Protein AF-A0A933JLF8-F1 (afdb_monomer_lite)

Secondary structure (DSSP, 8-state):
-PPPP------HHHHHHHHHHHHTTSSSSHHHHHHHHHHHHHHHHHHHHHHHHHHHHHHHHH----HHHHHHHHHHHHHT-----PPP------

Sequence (94 aa):
MSKHRLSASVDVELFRAAERAVEEGLAENISGWINAAMRRQVEHDQRMRALDESLATYEADHGEITAEDMEAASKRARSRAIVVRGGAPQLGSS

Foldseek 3Di:
DDDDDDDDDDDPVVVVVLVVCCVVVVAVHSVRVVVVVVVVVVVVVVVVVVVVVVQVVVCVVPNHCDPVNVVVVVVVCVVPDDDDDDDDDPPDDD

pLDDT: mean 86.87, std 14.48, range [42.75, 98.12]

Radius of gyration: 23.77 Å; chains: 1; bounding box: 54×52×48 Å

Structure (mmCIF, N/CA/C/O backbone):
data_AF-A0A933JLF8-F1
#
_entry.id   AF-A0A933JLF8-F1
#
loop_
_atom_site.group_PDB
_atom_site.id
_atom_site.type_symbol
_atom_site.label_atom_id
_atom_site.label_alt_id
_atom_site.label_comp_id
_atom_site.label_asym_id
_atom_site.label_entity_id
_atom_site.label_seq_id
_atom_site.pdbx_PDB_ins_code
_atom_site.Cartn_x
_atom_site.Cartn_y
_atom_site.Cartn_z
_atom_site.occupancy
_atom_site.B_iso_or_equiv
_atom_site.auth_seq_id
_atom_site.auth_comp_id
_atom_site.auth_asym_id
_atom_site.auth_atom_id
_atom_site.pdbx_PDB_model_num
ATOM 1 N N . MET A 1 1 ? -5.556 -22.551 9.451 1.00 52.47 1 MET A N 1
ATOM 2 C CA . MET A 1 1 ? -4.313 -21.764 9.298 1.00 52.47 1 MET A CA 1
ATOM 3 C C . MET A 1 1 ? -3.741 -21.472 10.669 1.00 52.47 1 MET A C 1
ATOM 5 O O . MET A 1 1 ? -4.472 -20.972 11.518 1.00 52.47 1 MET A O 1
ATOM 9 N N . SER A 1 2 ? -2.477 -21.814 10.899 1.00 81.00 2 SER A N 1
ATOM 10 C CA . SER A 1 2 ? -1.754 -21.456 12.120 1.00 81.00 2 SER A CA 1
ATOM 11 C C . SER A 1 2 ? -1.446 -19.959 12.117 1.00 81.00 2 SER A C 1
ATOM 13 O O . SER A 1 2 ? -0.977 -19.415 11.120 1.00 81.00 2 SER A O 1
ATOM 15 N N . LYS A 1 3 ? -1.733 -19.281 13.228 1.00 82.31 3 LYS A N 1
ATOM 16 C CA . LYS A 1 3 ? -1.313 -17.894 13.451 1.00 82.31 3 LYS A CA 1
ATOM 17 C C . LYS A 1 3 ? -0.003 -17.922 14.233 1.00 82.31 3 LYS A C 1
ATOM 19 O O . LYS A 1 3 ? 0.080 -18.604 15.252 1.00 82.31 3 LYS A O 1
ATOM 24 N N . HIS A 1 4 ? 0.998 -17.184 13.768 1.00 89.62 4 HIS A N 1
ATOM 25 C CA . HIS A 1 4 ? 2.248 -16.980 14.500 1.00 89.62 4 HIS A CA 1
ATOM 26 C C . HIS A 1 4 ? 2.180 -15.664 15.275 1.00 89.62 4 HIS A C 1
ATOM 28 O O . HIS A 1 4 ? 1.624 -14.681 14.786 1.00 89.62 4 HIS A O 1
ATOM 34 N N . ARG A 1 5 ? 2.731 -15.641 16.494 1.00 91.00 5 ARG A N 1
ATOM 35 C CA . ARG A 1 5 ? 2.810 -14.413 17.288 1.00 91.00 5 ARG A CA 1
ATOM 36 C C . ARG A 1 5 ? 3.953 -13.551 16.763 1.00 91.00 5 ARG A C 1
ATOM 38 O O . ARG A 1 5 ? 5.095 -13.998 16.747 1.00 91.00 5 ARG A O 1
ATOM 45 N N . LEU A 1 6 ? 3.630 -12.322 16.384 1.00 87.94 6 LEU A N 1
ATOM 46 C CA . LEU A 1 6 ? 4.589 -11.305 15.970 1.00 87.94 6 LEU A CA 1
ATOM 47 C C . LEU A 1 6 ? 4.720 -10.260 17.083 1.00 87.94 6 LEU A C 1
ATOM 49 O O . LEU A 1 6 ? 3.713 -9.812 17.626 1.00 87.94 6 LEU A O 1
ATOM 53 N N . SER A 1 7 ? 5.952 -9.883 17.422 1.00 92.31 7 SER A N 1
ATOM 54 C CA . SER A 1 7 ? 6.244 -8.709 18.246 1.00 92.31 7 SER A CA 1
ATOM 55 C C . SER A 1 7 ? 7.020 -7.726 17.381 1.00 92.31 7 SER A C 1
ATOM 57 O O . SER A 1 7 ? 8.034 -8.096 16.794 1.00 92.31 7 SER A O 1
ATOM 59 N N . ALA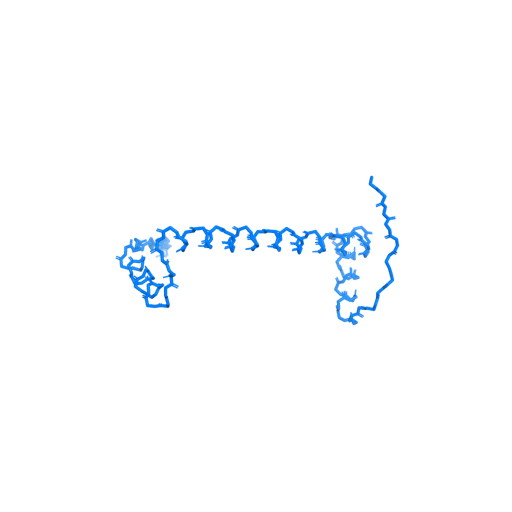 A 1 8 ? 6.499 -6.511 1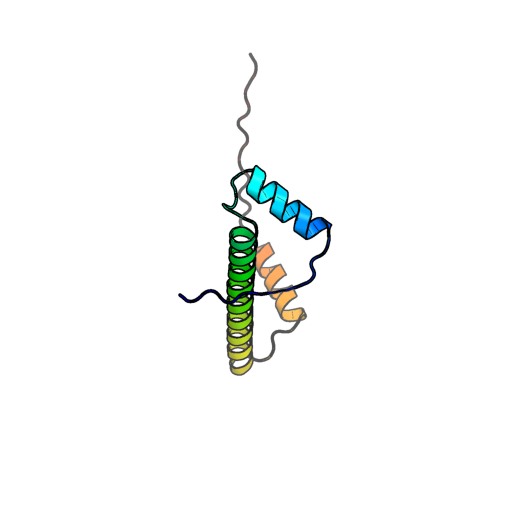7.253 1.00 90.25 8 ALA A N 1
ATOM 60 C CA . ALA A 1 8 ? 7.078 -5.453 16.443 1.00 90.25 8 ALA A CA 1
ATOM 61 C C . ALA A 1 8 ? 6.761 -4.098 17.079 1.00 90.25 8 ALA A C 1
ATOM 63 O O . ALA A 1 8 ? 5.697 -3.926 17.678 1.00 90.25 8 ALA A O 1
ATOM 64 N N . SER A 1 9 ? 7.680 -3.149 16.931 1.00 95.88 9 SER A N 1
ATOM 65 C CA . SER A 1 9 ? 7.421 -1.747 17.251 1.00 95.88 9 SER A CA 1
ATOM 66 C C . SER A 1 9 ? 6.647 -1.108 16.105 1.00 95.88 9 SER A C 1
ATOM 68 O O . SER A 1 9 ? 6.950 -1.352 14.938 1.00 95.88 9 SER A O 1
ATOM 70 N N . VAL A 1 10 ? 5.659 -0.288 16.442 1.00 94.38 10 VAL A N 1
ATOM 71 C CA . VAL A 1 10 ? 4.858 0.474 15.481 1.00 94.38 10 VAL A CA 1
ATOM 72 C C . VAL A 1 10 ? 4.851 1.937 15.889 1.00 94.38 10 VAL A C 1
ATOM 74 O O . VAL A 1 10 ? 4.928 2.251 17.080 1.00 94.38 10 VAL A O 1
ATOM 77 N N . ASP A 1 11 ? 4.742 2.827 14.909 1.00 97.69 11 ASP A N 1
ATOM 78 C CA . ASP A 1 11 ? 4.594 4.250 15.183 1.00 97.69 11 ASP A CA 1
ATOM 79 C C . ASP A 1 11 ? 3.301 4.518 15.957 1.00 97.69 11 ASP A C 1
ATOM 81 O O . ASP A 1 11 ? 2.260 3.900 15.709 1.00 97.69 11 ASP A O 1
ATOM 85 N N . VAL A 1 12 ? 3.355 5.487 16.873 1.00 97.75 12 VAL A N 1
ATOM 86 C CA . VAL A 1 12 ? 2.216 5.848 17.733 1.00 97.75 12 VAL A CA 1
ATOM 87 C C . VAL A 1 12 ? 0.967 6.208 16.923 1.00 97.75 12 VAL A C 1
ATOM 89 O O . VAL A 1 12 ? -0.142 5.824 17.286 1.00 97.75 12 VAL A O 1
ATOM 92 N N . GLU A 1 13 ? 1.138 6.882 15.787 1.00 97.81 13 GLU A N 1
ATOM 93 C CA . GLU A 1 13 ? 0.021 7.291 14.933 1.00 97.81 13 GLU A CA 1
ATOM 94 C C . GLU A 1 13 ? -0.626 6.106 14.207 1.00 97.81 13 GLU A C 1
ATOM 96 O O . GLU A 1 13 ? -1.848 6.075 14.045 1.00 97.81 13 GLU A O 1
ATOM 101 N N . LEU A 1 14 ? 0.162 5.090 13.836 1.00 96.38 14 LEU A N 1
ATOM 102 C CA . LEU A 1 14 ? -0.363 3.849 13.263 1.00 96.38 14 LEU A CA 1
ATOM 103 C C . LEU A 1 14 ? -1.124 3.040 14.311 1.00 96.38 14 LEU A C 1
ATOM 105 O O . LEU A 1 14 ? -2.195 2.511 14.017 1.00 96.38 14 LEU A O 1
ATOM 109 N N . PHE A 1 15 ? -0.607 2.980 15.541 1.00 96.81 15 PHE A N 1
ATOM 110 C CA . PHE A 1 15 ? -1.298 2.312 16.639 1.00 96.81 15 PHE A CA 1
ATOM 111 C C . PHE A 1 15 ? -2.650 2.973 16.936 1.00 96.81 15 PHE A C 1
ATOM 113 O O . PHE A 1 15 ? -3.672 2.293 16.955 1.00 96.81 15 PHE A O 1
ATOM 120 N N . ARG A 1 16 ? -2.684 4.309 17.031 1.00 97.88 16 ARG A N 1
ATOM 121 C CA . ARG A 1 16 ? -3.927 5.083 17.198 1.00 97.88 16 ARG A CA 1
ATOM 122 C C . ARG A 1 16 ? -4.914 4.879 16.051 1.00 97.88 16 ARG A C 1
ATOM 124 O O . ARG A 1 16 ? -6.120 4.837 16.271 1.00 97.88 16 ARG A O 1
ATOM 131 N N . ALA A 1 17 ? -4.428 4.765 14.815 1.00 97.38 17 ALA A N 1
ATOM 132 C CA . ALA A 1 17 ? -5.285 4.461 13.672 1.00 97.38 17 ALA A CA 1
ATOM 133 C C . ALA A 1 17 ? -5.914 3.063 13.778 1.00 97.38 17 ALA A C 1
ATOM 135 O O . ALA A 1 17 ? -7.085 2.901 13.435 1.00 97.38 17 ALA A O 1
ATOM 136 N N . ALA A 1 18 ? -5.168 2.079 14.285 1.00 96.50 18 ALA A N 1
ATOM 137 C CA . ALA A 1 18 ? -5.689 0.742 14.538 1.00 96.50 18 ALA A CA 1
ATOM 138 C C . ALA A 1 18 ? -6.734 0.736 15.665 1.00 96.50 18 ALA A C 1
ATOM 140 O O . ALA A 1 18 ? -7.760 0.078 15.519 1.00 96.50 18 ALA A O 1
ATOM 141 N N . GLU A 1 19 ? -6.507 1.483 16.751 1.00 98.06 19 GLU A N 1
ATOM 142 C CA . GLU A 1 19 ? -7.482 1.639 17.841 1.00 98.06 19 GLU A CA 1
ATOM 143 C C . GLU A 1 19 ? -8.799 2.232 17.330 1.00 98.06 19 GLU A C 1
ATOM 145 O O . GLU A 1 19 ? -9.844 1.602 17.483 1.00 98.06 19 GLU A O 1
ATOM 150 N N . ARG A 1 20 ? -8.743 3.362 16.610 1.00 98.12 20 ARG A N 1
ATOM 151 C CA . ARG A 1 20 ? -9.936 3.978 16.004 1.00 98.12 20 ARG A CA 1
ATOM 152 C C . ARG A 1 20 ? -10.682 3.020 15.082 1.00 98.12 20 ARG A C 1
ATOM 154 O O . ARG A 1 20 ? -11.899 2.930 15.143 1.00 98.12 20 ARG A O 1
ATOM 161 N N . ALA A 1 21 ? -9.966 2.260 14.253 1.00 97.44 21 ALA A N 1
ATOM 162 C CA . ALA A 1 21 ? -10.601 1.297 13.356 1.00 97.44 21 ALA A CA 1
ATOM 163 C C . ALA A 1 21 ? -11.345 0.178 14.109 1.00 97.44 21 ALA A C 1
ATOM 165 O O . ALA A 1 21 ? -12.332 -0.351 13.600 1.00 97.44 21 ALA A O 1
ATOM 166 N N . VAL A 1 22 ? -10.883 -0.195 15.305 1.00 98.12 22 VAL A N 1
ATOM 167 C CA . VAL A 1 22 ? -11.587 -1.154 16.166 1.00 98.12 22 VAL A CA 1
ATOM 168 C C . VAL A 1 22 ? -12.800 -0.504 16.827 1.00 98.12 22 VAL A C 1
ATOM 170 O O . VAL A 1 22 ? -13.874 -1.099 16.829 1.00 98.12 22 VAL A O 1
ATOM 173 N N . GLU A 1 23 ? -12.661 0.722 17.332 1.00 98.06 23 GLU A N 1
ATOM 174 C CA . GLU A 1 23 ? -13.766 1.497 17.916 1.00 98.06 23 GLU A CA 1
ATOM 175 C C . GLU A 1 23 ? -14.899 1.748 16.908 1.00 98.06 23 GLU A C 1
ATOM 177 O O . GLU A 1 23 ? -16.075 1.632 17.245 1.00 98.06 23 GLU A O 1
ATOM 182 N N . GLU A 1 24 ? -14.548 2.021 15.651 1.00 97.81 24 GLU A N 1
ATOM 183 C CA . GLU A 1 24 ? -15.480 2.205 14.534 1.00 97.81 24 GLU A CA 1
ATOM 184 C C . GLU A 1 24 ? -16.071 0.880 14.011 1.00 97.81 24 GLU A C 1
ATOM 186 O O . GLU A 1 24 ? -16.911 0.885 13.111 1.00 97.81 24 GLU A O 1
ATOM 191 N N . GLY A 1 25 ? -15.640 -0.271 14.540 1.00 96.81 25 GLY A N 1
ATOM 192 C CA . GLY A 1 25 ? -16.113 -1.592 14.118 1.00 96.81 25 GLY A CA 1
ATOM 193 C C . GLY A 1 25 ? -15.608 -2.041 12.742 1.00 96.81 25 GLY A C 1
ATOM 194 O O . GLY A 1 25 ? -16.090 -3.037 12.203 1.00 96.81 25 GLY A O 1
ATOM 195 N N . LEU A 1 26 ? -14.619 -1.349 12.167 1.00 94.88 26 LEU A N 1
ATOM 196 C CA . LEU A 1 26 ? -13.979 -1.730 10.901 1.00 94.88 26 LEU A CA 1
ATOM 197 C C . LEU A 1 26 ? -13.095 -2.978 11.051 1.00 94.88 26 LEU A C 1
ATOM 199 O O . LEU A 1 26 ? -12.771 -3.637 10.060 1.00 94.88 26 LEU A O 1
ATOM 203 N N . ALA A 1 27 ? -12.688 -3.301 12.280 1.00 97.00 27 ALA A N 1
ATOM 204 C CA . ALA A 1 27 ? -11.990 -4.529 12.628 1.00 97.00 27 ALA A CA 1
ATOM 205 C C . ALA A 1 27 ? -12.376 -5.005 14.037 1.00 97.00 27 ALA A C 1
ATOM 207 O O . ALA A 1 27 ? -12.537 -4.206 14.948 1.00 97.00 27 A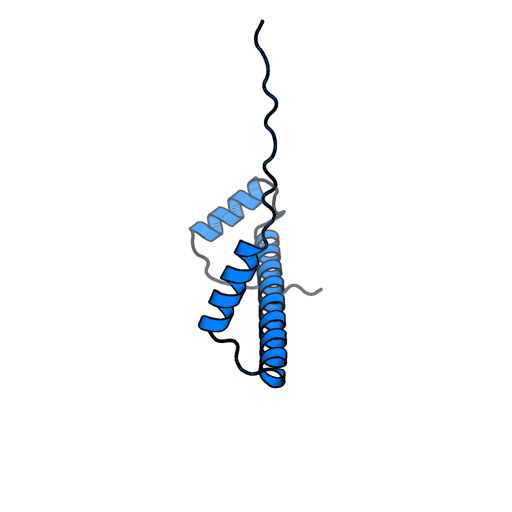LA A O 1
ATOM 208 N N . GLU A 1 28 ? -12.438 -6.321 14.249 1.00 95.69 28 GLU A N 1
ATOM 209 C CA . GLU A 1 28 ? -12.775 -6.903 15.563 1.00 95.69 28 GLU A CA 1
ATOM 210 C C . GLU A 1 28 ? -11.695 -6.666 16.634 1.00 95.69 28 GLU A C 1
ATOM 212 O O . GLU A 1 28 ? -11.961 -6.740 17.829 1.00 95.69 28 GLU A O 1
ATOM 217 N N . ASN A 1 29 ? -10.443 -6.473 16.212 1.00 96.31 29 ASN A N 1
ATOM 218 C CA . ASN A 1 29 ? -9.292 -6.193 17.068 1.00 96.31 29 ASN A CA 1
ATOM 219 C C . ASN A 1 29 ? -8.097 -5.728 16.218 1.00 96.31 29 ASN A C 1
ATOM 221 O O . ASN A 1 29 ? -8.076 -5.894 14.994 1.00 96.31 29 ASN A O 1
ATOM 225 N N . ILE A 1 30 ? -7.054 -5.225 16.886 1.00 95.06 30 ILE A N 1
ATOM 226 C CA . ILE A 1 30 ? -5.824 -4.729 16.249 1.00 95.06 30 ILE A CA 1
ATOM 227 C C . ILE A 1 30 ? -5.149 -5.811 15.394 1.00 95.06 30 ILE A C 1
ATOM 229 O O . ILE A 1 30 ? -4.698 -5.531 14.287 1.00 95.06 30 ILE A O 1
ATOM 233 N N . SER A 1 31 ? -5.114 -7.069 15.851 1.00 93.75 31 SER A N 1
ATOM 234 C CA . SER A 1 31 ? -4.537 -8.160 15.050 1.00 93.75 31 SER A CA 1
ATOM 235 C C . SER A 1 31 ? -5.328 -8.404 13.761 1.00 93.75 31 SER A C 1
ATOM 237 O O . SER A 1 31 ? -4.735 -8.691 12.723 1.00 93.75 31 SER A O 1
ATOM 239 N N . GLY A 1 32 ? -6.656 -8.291 13.798 1.00 94.69 32 GLY A N 1
ATOM 240 C CA . GLY A 1 32 ? -7.513 -8.347 12.615 1.00 94.69 32 GLY A CA 1
ATOM 241 C C . GLY A 1 32 ? -7.205 -7.213 11.640 1.00 94.69 32 GLY A C 1
ATOM 242 O O . GLY A 1 32 ? -7.005 -7.466 10.451 1.00 94.69 32 GLY A O 1
ATOM 243 N N . TRP A 1 33 ? -7.069 -5.990 12.155 1.00 96.38 33 TRP A N 1
ATOM 244 C CA . TRP A 1 33 ? -6.715 -4.813 11.363 1.00 96.38 33 TRP A CA 1
ATOM 245 C C . TRP A 1 33 ? -5.339 -4.950 10.688 1.00 96.38 33 TRP A C 1
ATOM 247 O O . TRP A 1 33 ? -5.231 -4.781 9.472 1.00 96.38 33 TRP A O 1
ATOM 257 N N . ILE A 1 34 ? -4.309 -5.357 11.443 1.00 95.19 34 ILE A N 1
ATOM 258 C CA . ILE A 1 34 ? -2.947 -5.583 10.925 1.00 95.19 34 ILE A CA 1
ATOM 259 C C . ILE A 1 34 ? -2.948 -6.683 9.860 1.00 95.19 34 ILE A C 1
ATOM 261 O O . ILE A 1 34 ? -2.376 -6.501 8.789 1.00 95.19 34 ILE A O 1
ATOM 265 N N . ASN A 1 35 ? -3.624 -7.809 10.107 1.00 94.50 35 ASN A N 1
ATOM 266 C CA . ASN A 1 35 ? -3.695 -8.894 9.125 1.00 94.50 35 ASN A CA 1
ATOM 267 C C . ASN A 1 35 ? -4.366 -8.446 7.819 1.00 94.50 35 ASN A C 1
ATOM 269 O O . ASN A 1 35 ? -3.921 -8.835 6.739 1.00 94.50 35 ASN A O 1
ATOM 273 N N . ALA A 1 36 ? -5.417 -7.625 7.898 1.00 95.19 36 ALA A N 1
ATOM 274 C CA . ALA A 1 36 ? -6.066 -7.069 6.716 1.00 95.19 36 ALA A CA 1
ATOM 275 C C . ALA A 1 36 ? -5.134 -6.113 5.954 1.00 95.19 36 ALA A C 1
ATOM 277 O O . ALA A 1 36 ? -5.055 -6.188 4.729 1.00 95.19 36 ALA A O 1
ATOM 278 N N . ALA A 1 37 ? -4.396 -5.248 6.658 1.00 95.25 37 ALA A N 1
ATOM 279 C CA . ALA A 1 37 ? -3.405 -4.363 6.049 1.00 95.25 37 ALA A CA 1
ATOM 280 C C . ALA A 1 37 ? -2.275 -5.150 5.360 1.00 95.25 37 ALA A C 1
ATOM 282 O O . ALA A 1 37 ? -1.986 -4.909 4.190 1.00 95.25 37 ALA A O 1
ATOM 283 N N . MET A 1 38 ? -1.704 -6.151 6.037 1.00 95.25 38 MET A N 1
ATOM 284 C CA . MET A 1 38 ? -0.657 -7.007 5.470 1.00 95.25 38 MET A CA 1
ATOM 285 C C . MET A 1 38 ? -1.144 -7.773 4.240 1.00 95.25 38 MET A C 1
ATOM 287 O O . MET A 1 38 ? -0.410 -7.892 3.265 1.00 95.25 38 MET A O 1
ATOM 291 N N . ARG A 1 39 ? -2.389 -8.263 4.248 1.00 95.88 39 ARG A N 1
ATOM 292 C CA . ARG A 1 39 ? -2.963 -8.938 3.079 1.00 95.88 39 ARG A CA 1
ATOM 293 C C . ARG A 1 39 ? -3.065 -8.002 1.877 1.00 95.88 39 ARG A C 1
ATOM 295 O O . ARG A 1 39 ? -2.625 -8.378 0.798 1.00 95.88 39 ARG A O 1
ATOM 302 N N . ARG A 1 40 ? -3.574 -6.781 2.078 1.00 96.44 40 ARG A N 1
ATOM 303 C CA . ARG A 1 40 ? -3.648 -5.764 1.015 1.00 96.44 40 ARG A CA 1
ATOM 304 C C . ARG A 1 40 ? -2.265 -5.437 0.452 1.00 96.44 40 ARG A C 1
ATOM 306 O O . ARG A 1 40 ? -2.129 -5.314 -0.759 1.00 96.44 40 ARG A O 1
ATOM 313 N N . GLN A 1 41 ? -1.249 -5.340 1.313 1.00 96.44 41 GLN A N 1
ATOM 314 C CA . GLN A 1 41 ? 0.125 -5.107 0.867 1.00 96.44 41 GLN A CA 1
ATOM 315 C C . GLN A 1 41 ? 0.649 -6.271 0.019 1.00 96.44 41 GLN A C 1
ATOM 317 O O . GLN A 1 41 ? 1.186 -6.045 -1.057 1.00 96.44 41 GLN A O 1
ATOM 322 N N . VAL A 1 42 ? 0.440 -7.517 0.456 1.00 97.62 42 VAL A N 1
ATOM 323 C CA . VAL A 1 42 ? 0.868 -8.705 -0.302 1.00 97.62 42 VAL A CA 1
ATOM 324 C C . VAL A 1 42 ? 0.188 -8.772 -1.669 1.00 97.62 42 VAL A C 1
ATOM 326 O O . VAL A 1 42 ? 0.850 -9.048 -2.666 1.00 97.62 42 VAL A O 1
ATOM 329 N N . GLU A 1 43 ? -1.115 -8.504 -1.736 1.00 96.94 43 GLU A N 1
ATOM 330 C CA . GLU A 1 43 ? -1.862 -8.467 -2.999 1.00 96.94 43 GLU A CA 1
ATOM 331 C C . GLU A 1 43 ? -1.345 -7.359 -3.931 1.00 96.94 43 GLU A C 1
ATOM 333 O O . GLU A 1 43 ? -1.182 -7.583 -5.133 1.00 96.94 43 GLU A O 1
ATOM 338 N N . HIS A 1 44 ? -1.045 -6.177 -3.384 1.00 96.62 44 HIS A N 1
ATOM 339 C CA . HIS A 1 44 ? -0.449 -5.077 -4.139 1.00 96.62 44 HIS A CA 1
ATOM 340 C C . HIS A 1 44 ? 0.928 -5.454 -4.699 1.00 96.62 44 HIS A C 1
ATOM 342 O O . HIS A 1 44 ? 1.152 -5.317 -5.901 1.00 96.62 44 HIS A O 1
ATOM 348 N N . ASP A 1 45 ? 1.813 -5.999 -3.864 1.00 96.88 45 ASP A N 1
ATOM 349 C CA . ASP A 1 45 ? 3.164 -6.398 -4.265 1.00 96.88 45 ASP A CA 1
ATOM 350 C C . ASP A 1 45 ? 3.135 -7.494 -5.337 1.00 96.88 45 ASP A C 1
ATOM 352 O O . ASP A 1 45 ? 3.906 -7.455 -6.294 1.00 96.88 45 ASP A O 1
ATOM 356 N N . GLN A 1 46 ? 2.230 -8.470 -5.209 1.00 95.62 46 GLN A N 1
ATOM 357 C CA . GLN A 1 46 ? 2.039 -9.514 -6.218 1.00 95.62 46 GLN A CA 1
ATOM 358 C C . GLN A 1 46 ? 1.594 -8.928 -7.555 1.00 95.62 46 GLN A C 1
ATOM 360 O O . GLN A 1 46 ? 2.126 -9.301 -8.600 1.00 95.62 46 GLN A O 1
ATOM 365 N N . ARG A 1 47 ? 0.645 -7.987 -7.527 1.00 95.06 47 ARG A N 1
ATOM 366 C CA . ARG A 1 47 ? 0.176 -7.315 -8.739 1.00 95.06 47 ARG A CA 1
ATOM 367 C C . ARG A 1 47 ? 1.287 -6.501 -9.395 1.00 95.06 47 ARG A C 1
ATOM 369 O O . ARG A 1 47 ? 1.401 -6.545 -10.614 1.00 95.06 47 ARG A O 1
ATOM 376 N N . MET A 1 48 ? 2.092 -5.788 -8.610 1.00 96.38 48 MET A N 1
ATOM 377 C CA . MET A 1 48 ? 3.208 -5.010 -9.145 1.00 96.38 48 MET A CA 1
ATOM 378 C C . MET A 1 48 ? 4.266 -5.902 -9.789 1.00 96.38 48 MET A C 1
ATOM 380 O O . MET A 1 48 ? 4.645 -5.652 -10.925 1.00 96.38 48 MET A O 1
ATOM 384 N N . ARG A 1 49 ? 4.641 -7.012 -9.144 1.00 94.75 49 ARG A N 1
ATOM 385 C CA . ARG A 1 49 ? 5.579 -7.981 -9.734 1.00 94.75 49 ARG A CA 1
ATOM 386 C C . ARG A 1 49 ? 5.063 -8.590 -11.034 1.00 94.75 49 ARG A C 1
ATOM 388 O O . ARG A 1 49 ? 5.832 -8.753 -11.970 1.00 94.75 49 ARG A O 1
ATOM 395 N N . ALA A 1 50 ? 3.771 -8.909 -11.100 1.00 94.19 50 ALA A N 1
ATOM 396 C CA . ALA A 1 50 ? 3.166 -9.431 -12.323 1.00 94.19 50 ALA A CA 1
ATOM 397 C C . ALA A 1 50 ? 3.182 -8.397 -13.464 1.00 94.19 50 ALA A C 1
ATOM 399 O O . ALA A 1 50 ? 3.348 -8.763 -14.626 1.00 94.19 50 ALA A O 1
ATOM 400 N N . LEU A 1 51 ? 3.020 -7.107 -13.146 1.00 93.94 51 LEU A N 1
ATOM 401 C CA . LEU A 1 51 ? 3.166 -6.030 -14.127 1.00 93.94 51 LEU A CA 1
ATOM 402 C C . LEU A 1 51 ? 4.617 -5.897 -14.600 1.00 93.94 51 LEU A C 1
ATOM 404 O O . LEU A 1 51 ? 4.831 -5.792 -15.804 1.00 93.94 51 LEU A O 1
ATOM 408 N N . ASP A 1 52 ? 5.586 -5.959 -13.686 1.00 92.44 52 ASP A N 1
ATOM 409 C CA . ASP A 1 52 ? 7.013 -5.901 -14.027 1.00 92.44 52 ASP A CA 1
ATOM 410 C C . ASP A 1 52 ? 7.420 -7.074 -14.934 1.00 92.44 52 ASP A C 1
ATOM 412 O O . ASP A 1 52 ? 8.084 -6.877 -15.948 1.00 92.44 52 ASP A O 1
ATOM 416 N N . GLU A 1 53 ? 6.969 -8.293 -14.625 1.00 93.56 53 GLU A N 1
ATOM 417 C CA . GLU A 1 53 ? 7.220 -9.485 -15.447 1.00 93.56 53 GLU A CA 1
ATOM 418 C C . GLU A 1 53 ? 6.579 -9.371 -16.837 1.00 93.56 53 GLU A C 1
ATOM 420 O O . GLU A 1 53 ? 7.202 -9.687 -17.856 1.00 93.56 53 GLU A O 1
ATOM 425 N N . SER A 1 54 ? 5.339 -8.877 -16.896 1.00 90.69 54 SER A N 1
ATOM 426 C CA . SER A 1 54 ? 4.654 -8.633 -18.163 1.00 90.69 54 SER A CA 1
ATOM 427 C C . SER A 1 54 ? 5.376 -7.585 -19.008 1.00 90.69 54 SER A C 1
ATOM 429 O O . SER A 1 54 ? 5.442 -7.742 -20.228 1.00 90.69 54 SER A O 1
ATOM 431 N N . LEU A 1 55 ? 5.889 -6.522 -18.385 1.00 90.44 55 LEU A N 1
ATOM 432 C CA . LEU A 1 55 ? 6.631 -5.473 -19.076 1.00 90.44 55 LEU A CA 1
ATOM 433 C C . LEU A 1 55 ? 7.961 -6.012 -19.607 1.00 90.44 55 LEU A C 1
ATOM 435 O O . LEU A 1 55 ? 8.239 -5.853 -20.790 1.00 90.44 55 LEU A O 1
ATOM 439 N N . ALA A 1 56 ? 8.718 -6.735 -18.780 1.00 91.69 56 ALA A N 1
ATOM 440 C CA . ALA A 1 56 ? 9.983 -7.341 -19.186 1.00 91.69 56 ALA A CA 1
ATOM 441 C C . ALA A 1 56 ? 9.812 -8.323 -20.359 1.00 91.69 56 ALA A C 1
ATOM 443 O O . ALA A 1 56 ? 10.635 -8.349 -21.271 1.00 91.69 56 ALA A O 1
ATOM 444 N N . THR A 1 57 ? 8.725 -9.103 -20.369 1.00 92.19 57 THR A N 1
ATOM 445 C CA . THR A 1 57 ? 8.400 -10.003 -21.490 1.00 92.19 57 THR A CA 1
ATOM 446 C C . THR A 1 57 ? 8.135 -9.213 -22.771 1.00 92.19 57 THR A C 1
ATOM 448 O O . THR A 1 57 ? 8.676 -9.537 -23.824 1.00 92.19 57 THR A O 1
ATOM 451 N N . TYR A 1 58 ? 7.344 -8.142 -22.682 1.00 88.38 58 TYR A N 1
ATOM 452 C CA . TYR A 1 58 ? 7.064 -7.281 -23.829 1.00 88.38 58 TYR A CA 1
ATOM 453 C C . TYR A 1 58 ? 8.335 -6.610 -24.368 1.00 88.38 58 TYR A C 1
ATOM 455 O O . TYR A 1 58 ? 8.545 -6.573 -25.578 1.00 88.38 58 TYR A O 1
ATOM 463 N N . GLU A 1 59 ? 9.199 -6.104 -23.488 1.00 90.94 59 GLU A N 1
ATOM 464 C CA . GLU A 1 59 ? 10.453 -5.455 -23.881 1.00 90.94 59 GLU A CA 1
ATOM 465 C C . GLU A 1 59 ? 11.461 -6.434 -24.487 1.00 90.94 59 GLU A C 1
ATOM 467 O O . GLU A 1 59 ? 12.196 -6.069 -25.403 1.00 90.94 59 GLU A O 1
ATOM 472 N N . ALA A 1 60 ? 11.474 -7.692 -24.040 1.00 91.44 60 ALA A N 1
ATOM 473 C CA . ALA A 1 60 ? 12.287 -8.731 -24.664 1.00 91.44 60 ALA A CA 1
ATOM 474 C C . ALA A 1 60 ? 11.862 -8.997 -26.120 1.00 91.44 60 ALA A C 1
ATOM 476 O O . ALA A 1 60 ? 12.718 -9.192 -26.985 1.00 91.44 60 ALA A O 1
ATOM 477 N N . ASP A 1 61 ? 10.556 -8.961 -26.395 1.00 91.56 61 ASP A N 1
ATOM 478 C CA . ASP A 1 61 ? 9.998 -9.221 -27.725 1.00 91.56 61 ASP A CA 1
ATOM 479 C C . ASP A 1 61 ? 10.051 -7.993 -28.654 1.00 91.56 61 ASP A C 1
ATOM 481 O O . ASP A 1 61 ? 10.166 -8.138 -29.875 1.00 91.56 61 ASP A O 1
ATOM 485 N N . HIS A 1 62 ? 9.964 -6.778 -28.100 1.00 87.69 62 HIS A N 1
ATOM 486 C CA . HIS A 1 62 ? 9.752 -5.545 -28.871 1.00 87.69 62 HIS A CA 1
ATOM 487 C C . HIS A 1 62 ? 10.826 -4.461 -28.695 1.00 87.69 62 HIS A C 1
ATOM 489 O O . HIS A 1 62 ? 10.805 -3.473 -29.432 1.00 87.69 62 HIS A O 1
ATOM 495 N N . GLY A 1 63 ? 11.780 -4.651 -27.783 1.00 87.75 63 GLY A N 1
ATOM 496 C CA . GLY A 1 63 ? 12.728 -3.624 -27.352 1.00 87.75 63 GLY A CA 1
ATOM 497 C C . GLY A 1 63 ? 12.209 -2.800 -26.168 1.00 87.75 63 GLY A C 1
ATOM 498 O O . GLY A 1 63 ? 11.017 -2.799 -25.864 1.00 87.75 63 GLY A O 1
ATOM 499 N N . GLU A 1 64 ? 13.126 -2.106 -25.491 1.00 89.50 64 GLU A N 1
ATOM 500 C CA . GLU A 1 64 ? 12.848 -1.285 -24.304 1.00 89.50 64 GLU A CA 1
ATOM 501 C C . GLU A 1 64 ? 11.813 -0.186 -24.594 1.00 89.50 64 GLU A C 1
ATOM 503 O O . GLU A 1 64 ? 11.894 0.496 -25.620 1.00 89.50 64 GLU A O 1
ATOM 508 N N . ILE A 1 65 ? 10.857 0.017 -23.679 1.00 87.38 65 ILE A N 1
ATOM 509 C CA . ILE A 1 65 ? 9.913 1.132 -23.786 1.00 87.38 65 ILE A CA 1
ATOM 510 C C . ILE A 1 65 ? 10.580 2.395 -23.248 1.00 87.38 65 ILE A C 1
ATOM 512 O O . ILE A 1 65 ? 10.766 2.566 -22.043 1.00 87.38 65 ILE A O 1
ATOM 516 N N . THR A 1 66 ? 10.875 3.345 -24.131 1.00 90.12 66 THR A N 1
ATOM 517 C CA . THR A 1 66 ? 11.522 4.593 -23.721 1.00 90.12 66 THR A CA 1
ATOM 518 C C . THR A 1 66 ? 10.526 5.617 -23.161 1.00 90.12 66 THR A C 1
ATOM 520 O O . THR A 1 66 ? 9.308 5.554 -23.368 1.00 90.12 66 THR A O 1
ATOM 523 N N . ALA A 1 67 ? 11.045 6.640 -22.476 1.00 87.56 67 ALA A N 1
ATOM 524 C CA . ALA A 1 67 ? 10.237 7.780 -22.036 1.00 87.56 67 ALA A CA 1
ATOM 525 C C . ALA A 1 67 ? 9.564 8.519 -23.210 1.00 87.56 67 ALA A C 1
ATOM 527 O O . ALA A 1 67 ? 8.433 8.997 -23.079 1.00 87.56 67 ALA A O 1
ATOM 528 N N . GLU A 1 68 ? 10.229 8.572 -24.365 1.00 89.38 68 GLU A N 1
ATOM 529 C CA . GLU A 1 68 ? 9.706 9.182 -25.589 1.00 89.38 68 GLU A CA 1
ATOM 530 C C . GLU A 1 68 ? 8.523 8.377 -26.143 1.00 89.38 68 GLU A C 1
ATOM 532 O O . GLU A 1 68 ? 7.502 8.958 -26.530 1.00 89.38 68 GLU A O 1
ATOM 537 N N . ASP A 1 69 ? 8.598 7.043 -26.084 1.00 85.31 69 ASP A N 1
ATOM 538 C CA . ASP A 1 69 ? 7.500 6.153 -26.471 1.00 85.31 69 ASP A CA 1
ATOM 539 C C . ASP A 1 69 ? 6.275 6.338 -25.574 1.00 85.31 69 ASP A C 1
ATOM 541 O O . ASP A 1 69 ? 5.145 6.435 -26.074 1.00 85.31 69 ASP A O 1
ATOM 545 N N . MET A 1 70 ? 6.484 6.456 -24.258 1.00 88.06 70 MET A N 1
ATOM 546 C CA . MET A 1 70 ? 5.415 6.733 -23.293 1.00 88.06 70 MET A CA 1
ATOM 547 C C . MET A 1 70 ? 4.755 8.096 -23.540 1.00 88.06 70 MET A C 1
ATOM 549 O O . MET A 1 70 ? 3.522 8.204 -23.529 1.00 88.06 70 MET A O 1
ATOM 553 N N . GLU A 1 71 ? 5.540 9.142 -23.813 1.00 90.50 71 GLU A N 1
ATOM 554 C CA . GLU A 1 71 ? 5.003 10.469 -24.124 1.00 90.50 71 GLU A CA 1
ATOM 555 C C . GLU A 1 71 ? 4.207 10.452 -25.436 1.00 90.50 71 GLU A C 1
ATOM 557 O O . GLU A 1 71 ? 3.091 10.984 -25.507 1.00 90.50 71 GLU A O 1
ATOM 562 N N . ALA A 1 72 ? 4.735 9.794 -26.470 1.00 89.56 72 ALA A N 1
ATOM 563 C CA . ALA A 1 72 ? 4.054 9.631 -27.745 1.00 89.56 72 ALA A CA 1
ATOM 564 C C . ALA A 1 72 ? 2.745 8.837 -27.586 1.00 89.56 72 ALA A C 1
ATOM 566 O O . ALA A 1 72 ? 1.719 9.209 -28.166 1.00 89.56 72 ALA A O 1
ATOM 567 N N . ALA A 1 73 ? 2.736 7.785 -26.761 1.00 86.56 73 ALA A N 1
ATOM 568 C CA . ALA A 1 73 ? 1.539 7.004 -26.454 1.00 86.56 73 ALA A CA 1
ATOM 569 C C . ALA A 1 73 ? 0.483 7.840 -25.716 1.00 86.56 73 ALA A C 1
ATOM 571 O O . ALA A 1 73 ? -0.685 7.841 -26.109 1.00 86.56 73 ALA A O 1
ATOM 572 N N . SER A 1 74 ? 0.896 8.616 -24.710 1.00 88.12 74 SER A N 1
ATOM 573 C CA . SER A 1 74 ? 0.025 9.531 -23.962 1.00 88.12 74 SER A CA 1
ATOM 574 C C . SER A 1 74 ? -0.600 10.598 -24.868 1.00 88.12 74 SER A C 1
ATOM 576 O O . SER A 1 74 ? -1.814 10.824 -24.829 1.00 88.12 74 SER A O 1
ATOM 578 N N . LYS A 1 75 ? 0.196 11.201 -25.765 1.00 89.44 75 LYS A N 1
ATOM 579 C CA . LYS A 1 75 ? -0.288 12.149 -26.783 1.00 89.44 75 LYS A CA 1
ATOM 580 C C . LYS A 1 75 ? -1.343 11.512 -27.693 1.00 89.44 75 LYS A C 1
ATOM 582 O O . LYS A 1 75 ? -2.402 12.106 -27.893 1.00 89.44 75 LYS A O 1
ATOM 587 N N . ARG A 1 76 ? -1.100 10.290 -28.189 1.00 88.69 76 ARG A N 1
ATOM 588 C CA . A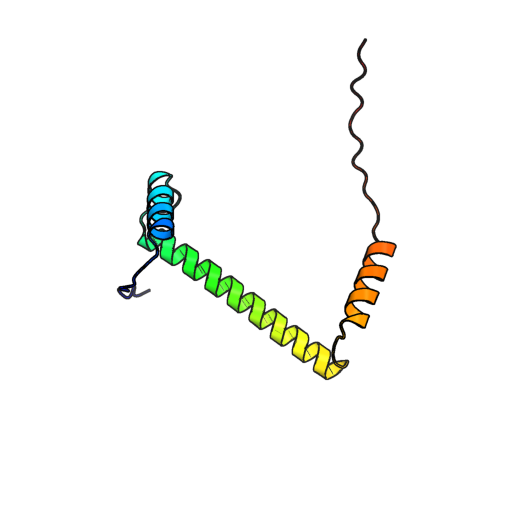RG A 1 76 ? -2.065 9.532 -29.014 1.00 88.69 76 ARG A CA 1
ATOM 589 C C . ARG A 1 76 ? -3.343 9.167 -28.253 1.00 88.69 76 ARG A C 1
ATOM 591 O O . ARG A 1 76 ? -4.427 9.198 -28.829 1.00 88.69 76 ARG A O 1
ATOM 598 N N . ALA A 1 77 ? -3.241 8.815 -26.973 1.00 84.62 77 ALA A N 1
ATOM 599 C CA . ALA A 1 77 ? -4.402 8.497 -26.146 1.00 84.62 77 ALA A CA 1
ATOM 600 C C . ALA A 1 77 ? -5.281 9.736 -25.918 1.00 84.62 77 ALA A C 1
ATOM 602 O O . ALA A 1 77 ? -6.501 9.662 -26.057 1.00 84.62 77 ALA A O 1
ATOM 603 N N . ARG A 1 78 ? -4.662 10.893 -25.649 1.00 82.44 78 ARG A N 1
ATOM 604 C CA . ARG A 1 78 ? -5.365 12.175 -25.492 1.00 82.44 78 ARG A CA 1
ATOM 605 C C . ARG A 1 78 ? -6.030 12.643 -26.784 1.00 82.44 78 ARG A C 1
ATOM 607 O O . ARG A 1 78 ? -7.163 13.105 -26.727 1.00 82.44 78 ARG A O 1
ATOM 614 N N . SER A 1 79 ? -5.376 12.499 -27.939 1.00 82.69 79 SER A N 1
ATOM 615 C CA . S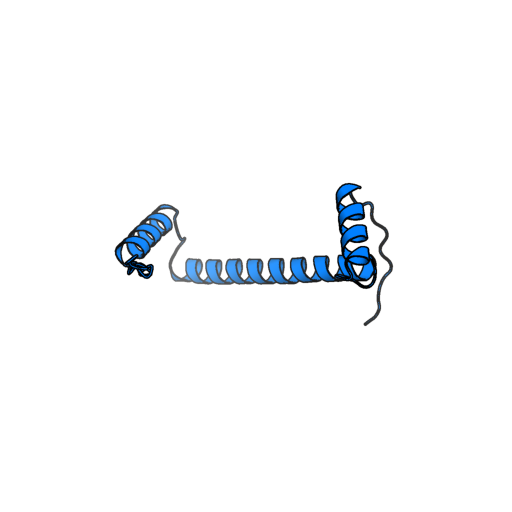ER A 1 79 ? -5.966 12.904 -29.225 1.00 82.69 79 SER A CA 1
ATOM 616 C C . SER A 1 79 ? -7.156 12.037 -29.647 1.00 82.69 79 SER A C 1
ATOM 618 O O . SER A 1 79 ? -8.002 12.483 -30.416 1.00 82.69 79 SER A O 1
ATOM 620 N N . ARG A 1 80 ? -7.243 10.810 -29.121 1.00 74.56 80 ARG A N 1
ATOM 621 C CA . ARG A 1 80 ? -8.345 9.868 -29.358 1.00 74.56 80 ARG A CA 1
ATOM 622 C C . ARG A 1 80 ? -9.427 9.887 -28.275 1.00 74.56 80 ARG A C 1
ATOM 624 O O . ARG A 1 80 ? -10.388 9.125 -28.379 1.00 74.56 80 ARG A O 1
ATOM 631 N N . ALA A 1 81 ? -9.276 10.699 -27.229 1.00 75.38 81 ALA A N 1
ATOM 632 C CA . ALA A 1 81 ? -10.224 10.732 -26.126 1.00 75.38 81 ALA A CA 1
ATOM 633 C C . ALA A 1 81 ? -11.545 11.387 -26.565 1.00 75.38 81 ALA A C 1
ATOM 635 O O . ALA A 1 81 ? -11.591 12.572 -26.895 1.00 75.38 81 ALA A O 1
ATOM 636 N N . ILE A 1 82 ? -12.636 10.619 -26.543 1.00 69.56 82 ILE A N 1
ATOM 637 C CA . ILE A 1 82 ? -13.990 11.145 -26.746 1.00 69.56 82 ILE A CA 1
ATOM 638 C C . ILE A 1 82 ? -14.429 11.809 -25.437 1.00 69.56 82 ILE A C 1
ATOM 640 O O . ILE A 1 82 ? -14.627 11.137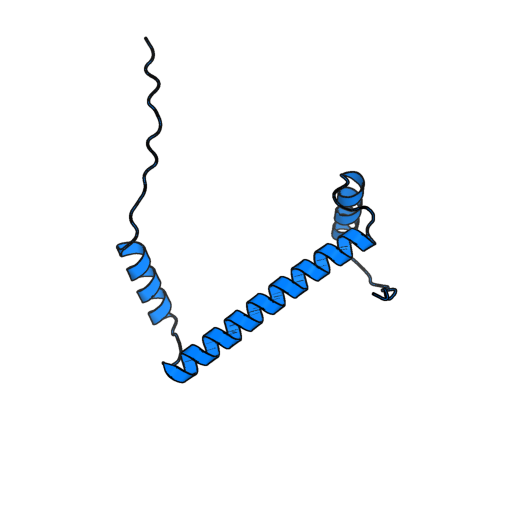 -24.425 1.00 69.56 82 ILE A O 1
ATOM 644 N N . VAL A 1 83 ? -14.567 13.137 -25.444 1.00 64.94 83 VAL A N 1
ATOM 645 C CA . VAL A 1 83 ? -15.016 13.903 -24.274 1.00 64.94 83 VAL A CA 1
ATOM 646 C C . VAL A 1 83 ? -16.519 13.701 -24.081 1.00 64.94 83 VAL A C 1
ATOM 648 O O . VAL A 1 83 ? -17.331 14.288 -24.793 1.00 64.94 83 VAL A O 1
ATOM 651 N N . VAL A 1 84 ? -16.904 12.902 -23.086 1.00 66.62 84 VAL A N 1
ATOM 652 C CA . VAL A 1 84 ? -18.299 12.806 -22.639 1.00 66.62 84 VAL A CA 1
ATOM 653 C C . VAL A 1 84 ? -18.572 13.959 -21.672 1.00 66.62 84 VAL A C 1
ATOM 655 O O . VAL A 1 84 ? -18.240 13.889 -20.490 1.00 66.62 84 VAL A O 1
ATOM 658 N N . ARG A 1 85 ? -19.158 15.056 -22.168 1.00 70.44 85 ARG A N 1
ATOM 659 C CA . ARG A 1 85 ? -19.672 16.131 -21.308 1.00 70.44 85 ARG A CA 1
ATOM 660 C C . ARG A 1 85 ? -21.052 15.718 -20.790 1.00 70.44 85 ARG A C 1
ATOM 662 O O . ARG A 1 85 ? -22.010 15.686 -21.555 1.00 70.44 85 ARG A O 1
ATOM 669 N N . GLY A 1 86 ? -21.146 15.412 -19.495 1.00 61.38 86 GLY A N 1
ATOM 670 C CA . GLY A 1 86 ? -22.427 15.224 -18.812 1.00 61.38 86 GLY A CA 1
ATOM 671 C C . GLY A 1 86 ? -23.235 16.522 -18.850 1.00 61.38 86 GLY A C 1
ATOM 672 O O . GLY A 1 86 ? -22.782 17.549 -18.348 1.00 61.38 86 GLY A O 1
ATOM 673 N N . GLY A 1 87 ? -24.399 16.494 -19.497 1.00 49.00 87 GLY A N 1
ATOM 674 C CA . GLY A 1 87 ? -25.342 17.607 -19.489 1.00 49.00 87 GLY A CA 1
ATOM 675 C C . GLY A 1 87 ? -25.933 17.774 -18.092 1.00 49.00 87 GLY A C 1
ATOM 676 O O . GLY A 1 87 ? -26.588 16.866 -17.587 1.00 49.00 87 GLY A O 1
ATOM 677 N N . ALA A 1 88 ? -25.696 18.921 -17.460 1.00 51.69 88 ALA A N 1
ATOM 678 C CA . ALA A 1 88 ? -26.441 19.318 -16.273 1.00 51.69 88 ALA A CA 1
ATOM 679 C C . ALA A 1 88 ? -27.872 19.714 -16.696 1.00 51.69 88 ALA A C 1
ATOM 681 O O . ALA A 1 88 ? -28.019 20.449 -17.676 1.00 51.69 88 ALA A O 1
ATOM 682 N N . PRO A 1 89 ? -28.928 19.258 -15.998 1.00 52.34 89 PRO A N 1
ATOM 683 C CA . PRO A 1 89 ? -30.284 19.687 -16.290 1.00 52.34 89 PRO A CA 1
ATOM 684 C C . PRO A 1 89 ? -30.474 21.126 -15.807 1.00 52.34 89 PRO A C 1
ATOM 686 O O . PRO A 1 89 ? -30.407 21.428 -14.617 1.00 52.34 89 PRO A O 1
ATOM 689 N N . GLN A 1 90 ? -30.715 22.020 -16.759 1.00 49.59 90 GLN A N 1
ATOM 690 C CA . GLN A 1 90 ? -31.233 23.361 -16.525 1.00 49.59 90 GLN A CA 1
ATOM 691 C C . GLN A 1 90 ? -32.637 23.280 -15.904 1.00 49.59 90 GLN A C 1
ATOM 693 O O . GLN A 1 90 ? -33.629 23.060 -16.597 1.00 49.59 90 GLN A O 1
ATOM 698 N N . LEU A 1 91 ? -32.713 23.434 -14.581 1.00 46.97 91 LEU A N 1
ATOM 699 C CA . LEU A 1 91 ? -33.959 23.716 -13.874 1.00 46.97 91 LEU A CA 1
ATOM 700 C C . LEU A 1 91 ? -34.342 25.168 -14.175 1.00 46.97 91 LEU A C 1
ATOM 702 O O . LEU A 1 91 ? -33.748 26.105 -13.647 1.00 46.97 91 LEU A O 1
ATOM 706 N N . GLY A 1 92 ? -35.294 25.336 -15.092 1.00 42.75 92 GLY A N 1
ATOM 707 C CA . GLY A 1 92 ? -35.935 26.614 -15.359 1.00 42.75 92 GLY A CA 1
ATOM 708 C C . GLY A 1 92 ? -36.805 27.030 -14.176 1.00 42.75 92 GLY A C 1
ATOM 709 O O . GLY A 1 92 ? -37.687 26.284 -13.761 1.00 42.75 92 GLY A O 1
ATOM 710 N N . SER A 1 93 ? -36.549 28.227 -13.656 1.00 44.06 93 SER A N 1
ATOM 711 C CA . SER A 1 93 ? -37.462 28.953 -12.780 1.00 44.06 93 SER A CA 1
ATOM 712 C C . SER A 1 93 ? -38.553 29.613 -13.620 1.00 44.06 93 SER A C 1
ATOM 714 O O . SER A 1 93 ? -38.243 30.405 -14.512 1.00 44.06 93 SER A O 1
ATOM 716 N N . SER A 1 94 ? -39.816 29.330 -13.317 1.00 52.22 94 SER A N 1
ATOM 717 C CA . SER A 1 94 ? -40.965 30.230 -13.500 1.00 52.22 94 SER A CA 1
ATOM 718 C C . SER A 1 94 ? -42.079 29.795 -12.561 1.00 52.22 94 SER A C 1
ATOM 720 O O . SER A 1 94 ? -42.299 28.568 -12.466 1.00 52.22 94 SER A O 1
#